Protein AF-A0A9X4FUS4-F1 (afdb_monomer_lite)

Foldseek 3Di:
DDDDDPPPPPPLPQPDWFWKCWQNWIKTFSDWDDPDVVDTDTHDIDTCPPNRDDDDHDPPTDIGTDDPVDDDDDDDPPDDDADDDDDVVDDPVPGDRDPPDDDDD

Secondary structure (DSSP, 8-state):
---------------S--EEEETTEEEE-S-EEEEETTEEEE-S-B-SGGG---PPP-TT--EEEE-TT-------TT---------TT--TTTS----------

pLDDT: mean 71.89, std 18.65, range [34.69, 97.06]

Structure (mmCIF, N/CA/C/O backbone):
data_AF-A0A9X4FUS4-F1
#
_entry.id   AF-A0A9X4FUS4-F1
#
loop_
_atom_site.group_PDB
_atom_site.id
_atom_site.type_symbol
_atom_site.label_atom_id
_atom_site.label_alt_id
_atom_site.label_comp_id
_atom_site.label_asym_id
_atom_site.label_entity_id
_atom_site.label_seq_id
_atom_site.pdbx_PDB_ins_code
_atom_site.Cartn_x
_atom_site.Cartn_y
_atom_site.Cartn_z
_atom_site.occupancy
_atom_site.B_iso_or_equiv
_atom_site.auth_seq_id
_atom_site.auth_comp_id
_atom_site.auth_asym_id
_atom_site.auth_atom_id
_atom_site.pdbx_PDB_model_num
ATOM 1 N N . MET A 1 1 ? 6.255 15.668 47.143 1.00 40.31 1 MET A N 1
ATOM 2 C CA . MET A 1 1 ? 5.431 14.946 46.153 1.00 40.31 1 MET A CA 1
ATOM 3 C C . MET A 1 1 ? 4.767 15.989 45.283 1.00 40.31 1 MET A C 1
ATOM 5 O O . MET A 1 1 ? 3.793 16.594 45.703 1.00 40.31 1 MET A O 1
ATOM 9 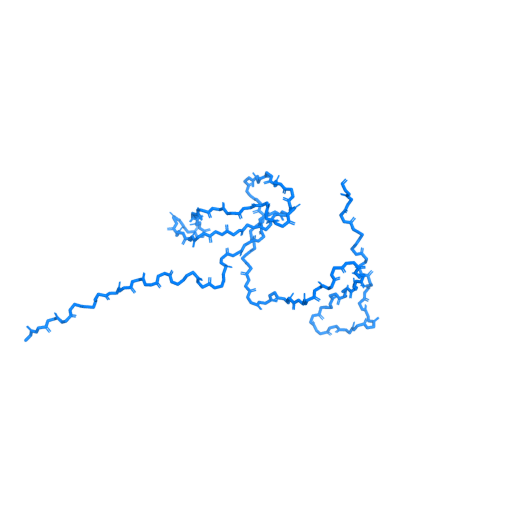N N . THR A 1 2 ? 5.370 16.269 44.137 1.00 34.69 2 THR A N 1
ATOM 10 C CA . THR A 1 2 ? 4.829 17.146 43.098 1.00 34.69 2 THR A CA 1
ATOM 11 C C . THR A 1 2 ? 4.924 16.338 41.817 1.00 34.69 2 THR A C 1
ATOM 13 O O . THR A 1 2 ? 6.024 16.032 41.365 1.00 34.69 2 THR A O 1
ATOM 16 N N . GLU A 1 3 ? 3.777 15.879 41.325 1.00 41.78 3 GLU A N 1
ATOM 17 C CA . GLU A 1 3 ? 3.680 15.196 40.040 1.00 41.78 3 GLU A CA 1
ATOM 18 C C . GLU A 1 3 ? 3.820 16.251 38.946 1.00 41.78 3 GLU A C 1
ATOM 20 O O . GLU A 1 3 ? 2.970 17.131 38.797 1.00 41.78 3 GLU A O 1
ATOM 25 N N . GLU A 1 4 ? 4.933 16.205 38.218 1.00 44.16 4 GLU A N 1
ATOM 26 C CA . GLU A 1 4 ? 5.102 17.012 37.019 1.00 44.16 4 GLU A CA 1
ATOM 27 C C . GLU A 1 4 ? 4.227 16.430 35.910 1.00 44.16 4 GLU A C 1
ATOM 29 O O . GLU A 1 4 ? 4.406 15.294 35.465 1.00 44.16 4 GLU A O 1
ATOM 34 N N . GLY A 1 5 ? 3.236 17.219 35.497 1.00 37.03 5 GLY A N 1
ATOM 35 C CA . GLY A 1 5 ? 2.335 16.894 34.406 1.00 37.03 5 GLY A CA 1
ATOM 36 C C . GLY A 1 5 ? 3.108 16.757 33.102 1.00 37.03 5 GLY A C 1
ATOM 37 O O . GLY A 1 5 ? 3.521 17.747 32.498 1.00 37.03 5 GLY A O 1
ATOM 38 N N . PHE A 1 6 ? 3.261 15.518 32.644 1.00 38.72 6 PHE A N 1
ATOM 39 C CA . PHE A 1 6 ? 3.724 15.207 31.302 1.00 38.72 6 PHE A CA 1
ATOM 40 C C . PHE A 1 6 ? 2.635 15.637 30.310 1.00 38.72 6 PHE A C 1
ATOM 42 O O . PHE A 1 6 ? 1.745 14.867 29.948 1.00 38.72 6 PHE A O 1
ATOM 49 N N . THR A 1 7 ? 2.662 16.904 29.891 1.00 36.94 7 THR A N 1
ATOM 50 C CA . THR A 1 7 ? 1.870 17.356 28.746 1.00 36.94 7 THR A CA 1
ATOM 51 C C . THR A 1 7 ? 2.507 16.750 27.505 1.00 36.94 7 THR A C 1
ATOM 53 O O . THR A 1 7 ? 3.446 17.282 26.919 1.00 36.94 7 THR A O 1
ATOM 56 N N . SER A 1 8 ? 2.028 15.564 27.127 1.00 39.41 8 SER A N 1
ATOM 57 C CA . SER A 1 8 ? 2.306 15.002 25.812 1.00 39.41 8 SER A CA 1
ATOM 58 C C . SER A 1 8 ? 1.668 15.922 24.783 1.00 39.41 8 SER A C 1
ATOM 60 O O . SER A 1 8 ? 0.516 15.743 24.385 1.00 39.41 8 SER A O 1
ATOM 62 N N . THR A 1 9 ? 2.416 16.938 24.364 1.00 38.47 9 THR A N 1
ATOM 63 C CA . THR A 1 9 ? 2.201 17.601 23.089 1.00 38.47 9 THR A CA 1
ATOM 64 C C . THR A 1 9 ? 2.314 16.492 22.056 1.00 38.47 9 THR A C 1
ATOM 66 O O . THR A 1 9 ? 3.412 16.115 21.652 1.00 38.47 9 THR A O 1
ATOM 69 N N . ASN A 1 10 ? 1.175 15.900 21.689 1.00 43.12 10 ASN A N 1
ATOM 70 C CA . ASN A 1 10 ? 1.056 15.053 20.517 1.00 43.12 10 ASN A CA 1
ATOM 71 C C . ASN A 1 10 ? 1.311 15.968 19.324 1.00 43.12 10 ASN A C 1
ATOM 73 O O . ASN A 1 10 ? 0.388 16.448 18.668 1.00 43.12 10 ASN A O 1
ATOM 77 N N . VAL A 1 11 ? 2.586 16.251 19.069 1.00 42.88 11 VAL A N 1
ATOM 78 C CA . VAL A 1 11 ? 3.041 16.649 17.754 1.00 42.88 11 VAL A CA 1
ATOM 79 C C . VAL A 1 11 ? 2.766 15.416 16.909 1.00 42.88 11 VAL A C 1
ATOM 81 O O . VAL A 1 11 ? 3.580 14.501 16.816 1.00 42.88 11 VAL A O 1
ATOM 84 N N . SER A 1 12 ? 1.554 15.351 16.356 1.00 42.56 12 SER A N 1
ATOM 85 C CA . SER A 1 12 ? 1.228 14.472 15.248 1.00 42.56 12 SER A CA 1
ATOM 86 C C . SER A 1 12 ? 2.003 15.009 14.053 1.00 42.56 12 SER A C 1
ATOM 88 O O . SER A 1 12 ? 1.448 15.653 13.160 1.00 42.56 12 SER A O 1
ATOM 90 N N . THR A 1 13 ? 3.321 14.825 14.089 1.00 40.41 13 THR A N 1
ATOM 91 C CA . THR A 1 13 ? 4.169 14.952 12.925 1.00 40.41 13 THR A CA 1
ATOM 92 C C . THR A 1 13 ? 3.514 14.036 11.914 1.00 40.41 13 THR A C 1
ATOM 94 O O . THR A 1 13 ? 3.396 12.830 12.146 1.00 40.41 13 THR A O 1
ATOM 97 N N . ILE A 1 14 ? 2.982 14.613 10.838 1.00 44.94 14 ILE A N 1
ATOM 98 C CA . ILE A 1 14 ? 2.570 13.846 9.671 1.00 44.94 14 ILE A CA 1
ATOM 99 C C . ILE A 1 14 ? 3.886 13.328 9.096 1.00 44.94 14 ILE A C 1
ATOM 101 O O . ILE A 1 14 ? 4.484 13.935 8.211 1.00 44.94 14 ILE A O 1
ATOM 105 N N . ASN A 1 15 ? 4.393 12.266 9.719 1.00 48.09 15 ASN A N 1
ATOM 106 C CA . ASN A 1 15 ? 5.558 11.538 9.276 1.00 48.09 15 ASN A CA 1
ATOM 107 C C . ASN A 1 15 ? 5.222 10.950 7.913 1.00 48.09 15 ASN A C 1
ATOM 109 O O . ASN A 1 15 ? 4.052 10.706 7.607 1.00 48.09 15 ASN A O 1
ATOM 113 N N . VAL A 1 16 ? 6.266 10.821 7.101 1.00 52.62 16 VAL A N 1
ATOM 114 C CA . VAL A 1 16 ? 6.270 10.448 5.685 1.00 52.62 16 VAL A CA 1
ATOM 115 C C . VAL A 1 16 ? 5.092 9.527 5.329 1.00 52.62 16 VAL A C 1
ATOM 117 O O . VAL A 1 16 ? 5.103 8.326 5.539 1.00 52.62 16 VAL A O 1
ATOM 120 N N . SER A 1 17 ? 4.026 10.190 4.873 1.00 67.62 17 SER A N 1
ATOM 121 C CA . SER A 1 17 ? 2.800 9.712 4.230 1.00 67.62 17 SER A CA 1
ATOM 122 C C . SER A 1 17 ? 2.320 8.284 4.531 1.00 67.62 17 SER A C 1
ATOM 124 O O . SER A 1 17 ? 2.658 7.353 3.811 1.00 67.62 17 SER A O 1
ATOM 126 N N . ASN A 1 18 ? 1.362 8.165 5.451 1.00 86.62 18 ASN A N 1
ATOM 127 C CA . ASN A 1 18 ? 0.387 7.069 5.504 1.00 86.62 18 ASN A CA 1
ATOM 128 C C . ASN A 1 18 ? -0.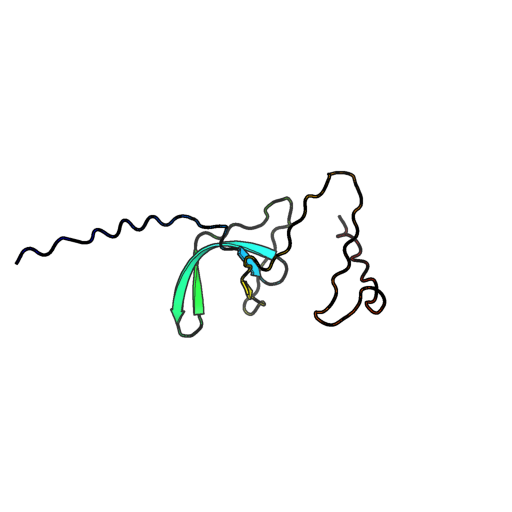247 6.826 4.117 1.00 86.62 18 ASN A C 1
ATOM 130 O O . ASN A 1 18 ? -1.182 7.525 3.712 1.00 86.62 18 ASN A O 1
ATOM 134 N N . LEU A 1 19 ? 0.292 5.859 3.378 1.00 89.19 19 LEU A N 1
ATOM 135 C CA . LEU A 1 19 ? -0.102 5.497 2.021 1.00 89.19 19 LEU A CA 1
ATOM 136 C C . LEU A 1 19 ? -0.467 4.018 1.980 1.00 89.19 19 LEU A C 1
ATOM 138 O O . LEU A 1 19 ? 0.155 3.187 2.633 1.00 89.19 19 LEU A O 1
ATOM 142 N N . ALA A 1 20 ? -1.474 3.678 1.189 1.00 90.25 20 ALA A N 1
ATOM 143 C CA . ALA A 1 20 ? -1.866 2.299 0.960 1.00 90.25 20 ALA A CA 1
ATOM 144 C C . ALA A 1 20 ? -2.252 2.082 -0.501 1.00 90.25 20 ALA A C 1
ATOM 146 O O . ALA A 1 20 ? -2.837 2.960 -1.140 1.00 90.25 20 ALA A O 1
ATOM 147 N N . LEU A 1 21 ? -1.975 0.885 -1.011 1.00 89.69 21 LEU A N 1
ATOM 148 C CA . LEU A 1 21 ? -2.622 0.373 -2.210 1.00 89.69 21 LEU A CA 1
ATOM 149 C C . LEU A 1 21 ? -3.926 -0.313 -1.792 1.00 89.69 21 LEU A C 1
ATOM 151 O O . LEU A 1 21 ? -3.909 -1.306 -1.061 1.00 89.69 21 LEU A O 1
ATOM 155 N N . VAL A 1 22 ? -5.050 0.207 -2.279 1.00 89.94 22 VAL A N 1
ATOM 156 C CA . VAL A 1 22 ? -6.384 -0.365 -2.073 1.00 89.94 22 VAL A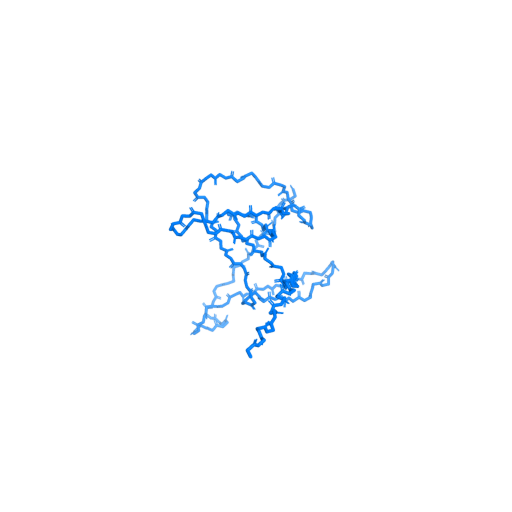 CA 1
ATOM 157 C C . VAL A 1 22 ? -6.937 -0.789 -3.425 1.00 89.94 22 VAL A C 1
ATOM 159 O O . VAL A 1 22 ? -7.179 0.047 -4.299 1.00 89.94 22 VAL A O 1
ATOM 162 N N . GLY A 1 23 ? -7.083 -2.096 -3.639 1.00 89.44 23 GLY A N 1
ATOM 163 C CA . GLY A 1 23 ? -7.439 -2.641 -4.949 1.00 89.44 23 GLY A CA 1
ATOM 164 C C . GLY A 1 23 ? -6.401 -2.260 -6.015 1.00 89.44 23 GLY A C 1
ATOM 165 O O . GLY A 1 23 ? -5.345 -2.884 -6.106 1.00 89.44 23 GLY A O 1
ATOM 166 N N . LYS A 1 24 ? -6.712 -1.240 -6.827 1.00 85.94 24 LYS A N 1
ATOM 167 C CA . LYS A 1 24 ? -5.829 -0.680 -7.873 1.00 85.94 24 LYS A CA 1
ATOM 168 C C . LYS A 1 24 ? -5.466 0.796 -7.652 1.00 85.94 24 LYS A C 1
ATOM 170 O O . LYS A 1 24 ? -4.791 1.379 -8.496 1.00 85.94 24 LYS A O 1
ATOM 175 N N . GLY A 1 25 ? -5.942 1.410 -6.568 1.00 85.88 25 GLY A N 1
ATOM 176 C CA . GLY A 1 25 ? -5.752 2.830 -6.276 1.00 85.88 25 GLY A CA 1
ATOM 177 C C . GLY A 1 25 ? -4.763 3.058 -5.139 1.00 85.88 25 GLY A C 1
ATOM 178 O O . GLY A 1 25 ? -4.825 2.377 -4.118 1.00 85.88 25 GLY A O 1
ATOM 179 N N . ILE A 1 26 ? -3.877 4.041 -5.301 1.00 87.12 26 ILE A N 1
ATOM 180 C CA . ILE A 1 26 ? -3.057 4.553 -4.198 1.00 87.12 26 ILE A CA 1
ATOM 181 C C . ILE A 1 26 ? -3.890 5.576 -3.424 1.00 87.12 26 ILE A C 1
ATOM 183 O O . ILE A 1 26 ? -4.420 6.527 -4.005 1.00 87.12 26 ILE A O 1
ATOM 187 N N . VAL A 1 27 ? -4.001 5.375 -2.114 1.00 88.56 27 VAL A N 1
ATOM 188 C CA . VAL A 1 27 ? -4.771 6.222 -1.203 1.00 88.56 27 VAL A CA 1
ATOM 189 C C . VAL A 1 27 ? -3.863 6.684 -0.073 1.00 88.56 27 VAL A C 1
ATOM 191 O O . VAL A 1 27 ? -3.226 5.870 0.593 1.00 88.56 27 VAL A O 1
ATOM 194 N N . LYS A 1 28 ? -3.827 7.995 0.164 1.00 89.19 28 LYS A N 1
ATOM 195 C CA . LYS A 1 28 ? -3.214 8.580 1.359 1.00 89.19 28 LYS A CA 1
ATOM 196 C C . LYS A 1 28 ? -4.287 8.762 2.429 1.00 89.19 28 LYS A C 1
ATOM 198 O O . LYS A 1 28 ? -5.413 9.123 2.101 1.00 89.19 28 LYS A O 1
ATOM 203 N N . PHE A 1 29 ? -3.960 8.530 3.692 1.00 90.81 29 PHE A N 1
ATOM 204 C CA . PHE A 1 29 ? -4.886 8.696 4.817 1.00 90.81 29 PHE A CA 1
ATOM 205 C C . PHE A 1 29 ? -4.211 9.447 5.966 1.00 90.81 29 PHE A C 1
ATOM 207 O O . PHE A 1 29 ? -2.988 9.481 6.052 1.00 90.81 29 PHE A O 1
ATOM 214 N N . GLN A 1 30 ? -4.982 10.093 6.840 1.00 89.94 30 GLN A N 1
ATOM 215 C CA . GLN A 1 30 ? -4.407 10.847 7.959 1.00 89.94 30 GLN A CA 1
ATOM 216 C C . GLN A 1 30 ? -4.155 9.958 9.175 1.00 89.94 30 GLN A C 1
ATOM 218 O O . GLN A 1 30 ? -3.048 9.958 9.707 1.00 89.94 30 GLN A O 1
ATOM 223 N N . SER A 1 31 ? -5.157 9.198 9.614 1.00 88.12 31 SER A N 1
ATOM 224 C CA . SER A 1 31 ? -5.045 8.311 10.776 1.00 88.12 31 SER A CA 1
ATOM 225 C C . SER A 1 31 ? -5.682 6.949 10.522 1.00 88.12 31 SER A C 1
ATOM 227 O O . SER A 1 31 ? -6.527 6.813 9.636 1.00 88.12 31 SER A O 1
ATOM 229 N N . ALA A 1 32 ? -5.269 5.961 11.317 1.00 91.75 32 ALA A N 1
ATOM 230 C CA . ALA A 1 32 ? -5.868 4.636 11.396 1.00 91.75 32 ALA A CA 1
ATOM 231 C C . ALA A 1 32 ? -6.233 4.337 12.857 1.00 91.75 32 ALA A C 1
ATOM 233 O O . ALA A 1 32 ? -5.360 4.274 13.718 1.00 91.75 32 ALA A O 1
ATOM 234 N N . GLU A 1 33 ? -7.522 4.167 13.138 1.00 92.62 33 GLU A N 1
ATOM 235 C CA . GLU A 1 33 ? -8.055 3.866 14.469 1.00 92.62 33 GLU A CA 1
ATOM 236 C C . GLU A 1 33 ? -8.488 2.398 14.529 1.00 92.62 33 GLU A C 1
ATOM 238 O O . GLU A 1 33 ? -9.278 1.962 13.693 1.00 92.62 33 GLU A O 1
ATOM 243 N N . LEU A 1 34 ? -7.987 1.627 15.497 1.00 93.75 34 LEU A N 1
ATOM 244 C CA . LEU A 1 34 ? -8.425 0.246 15.716 1.00 93.75 34 LEU A CA 1
ATOM 245 C C . LEU A 1 34 ? -9.842 0.250 16.303 1.00 93.75 34 LEU A C 1
ATOM 247 O O . LEU A 1 34 ? -10.041 0.713 17.421 1.00 93.75 34 LEU A O 1
ATOM 251 N N . ILE A 1 35 ? -10.810 -0.288 15.561 1.00 97.06 35 ILE A N 1
ATOM 252 C CA . ILE A 1 35 ? -12.224 -0.328 15.977 1.00 97.06 35 ILE A CA 1
ATOM 253 C C . ILE A 1 35 ? -12.718 -1.742 16.301 1.00 97.06 35 ILE A C 1
ATOM 255 O O . ILE A 1 35 ? -13.775 -1.895 16.903 1.00 97.06 35 ILE A O 1
ATOM 259 N N . ASP A 1 36 ? -11.981 -2.769 15.877 1.00 95.31 36 ASP A N 1
ATOM 260 C CA . ASP A 1 36 ? -12.219 -4.180 16.197 1.00 95.31 36 ASP A CA 1
ATOM 261 C C . ASP A 1 36 ? -10.941 -4.986 15.899 1.00 95.31 36 ASP A C 1
ATOM 263 O O . ASP A 1 36 ? -9.997 -4.464 15.298 1.00 95.31 36 ASP A O 1
ATOM 267 N N . LYS A 1 37 ? -10.892 -6.269 16.267 1.00 94.44 37 LYS A N 1
ATOM 268 C CA . LYS A 1 37 ? -9.766 -7.162 15.970 1.00 94.44 37 LYS A CA 1
ATOM 269 C C . LYS A 1 37 ? -9.449 -7.147 14.469 1.00 94.44 37 LYS A C 1
ATOM 271 O O . LYS A 1 37 ? -10.251 -7.584 13.648 1.00 94.44 37 LYS A O 1
ATOM 276 N N . ASN A 1 38 ? -8.246 -6.678 14.123 1.00 87.62 38 ASN A N 1
ATOM 277 C CA . ASN A 1 38 ? -7.758 -6.522 12.746 1.00 87.62 38 ASN A CA 1
ATOM 278 C C . ASN A 1 38 ? -8.629 -5.614 11.856 1.00 87.62 38 ASN A C 1
ATOM 280 O O . ASN A 1 38 ? -8.609 -5.745 10.632 1.00 87.62 38 ASN A O 1
ATOM 284 N N . LYS A 1 39 ? -9.391 -4.688 12.450 1.00 91.50 39 LYS A N 1
ATOM 285 C CA . LYS A 1 39 ? -10.256 -3.758 11.724 1.00 91.50 39 LYS A CA 1
ATOM 286 C C . LYS A 1 39 ? -9.936 -2.327 12.119 1.00 91.50 39 LYS A C 1
ATOM 288 O O . LYS A 1 39 ? -10.057 -1.947 13.282 1.00 91.50 39 LYS A O 1
ATOM 293 N N . TYR A 1 40 ? -9.586 -1.527 11.120 1.00 93.44 40 TYR A N 1
ATOM 294 C CA . TYR A 1 40 ? -9.193 -0.140 11.309 1.00 93.44 40 TYR A CA 1
ATOM 295 C C . TYR A 1 40 ? -10.122 0.802 10.548 1.00 93.44 40 TYR A C 1
ATOM 297 O O . TYR A 1 40 ? -10.519 0.520 9.415 1.00 93.44 40 TYR A O 1
ATOM 305 N N . LYS A 1 41 ? -10.451 1.936 11.166 1.00 93.25 41 LYS A N 1
ATOM 306 C CA . LYS A 1 41 ? -11.116 3.066 10.522 1.00 93.25 41 LYS A CA 1
ATOM 307 C C . LYS A 1 41 ? -10.059 4.073 10.087 1.00 93.25 41 LYS A C 1
ATOM 309 O O . LYS A 1 41 ? -9.296 4.567 10.912 1.00 93.25 41 LYS A O 1
ATOM 314 N N . LEU A 1 42 ? -10.027 4.376 8.794 1.00 92.31 42 LEU A N 1
ATOM 315 C CA . LEU A 1 42 ? -9.123 5.373 8.230 1.00 92.31 42 LEU A CA 1
ATOM 316 C C . LEU A 1 42 ? -9.817 6.737 8.141 1.00 92.31 42 LEU A C 1
ATOM 318 O O . LEU A 1 42 ? -11.014 6.801 7.853 1.00 92.31 42 LEU A O 1
ATOM 322 N N . SER A 1 43 ? -9.078 7.823 8.366 1.00 90.06 43 SER A N 1
ATOM 323 C CA . SER A 1 43 ? -9.601 9.195 8.270 1.00 90.06 43 SER A CA 1
ATOM 324 C C . SER A 1 43 ? -8.969 9.983 7.121 1.00 90.06 43 SER A C 1
ATOM 326 O O . SER A 1 43 ? -7.829 9.726 6.729 1.00 90.06 43 SER A O 1
ATOM 328 N N . ASN A 1 44 ? -9.723 10.958 6.597 1.00 89.88 44 ASN A N 1
ATOM 329 C CA . ASN A 1 44 ? -9.267 11.961 5.628 1.00 89.88 44 ASN A CA 1
ATOM 330 C C . ASN A 1 44 ? -8.508 11.357 4.436 1.00 89.88 44 ASN A C 1
ATOM 332 O O . ASN A 1 44 ? -7.333 11.640 4.203 1.00 89.88 44 ASN A O 1
ATOM 336 N N . LEU A 1 45 ? -9.207 10.488 3.700 1.00 89.44 45 LEU A N 1
ATOM 337 C CA . LEU A 1 45 ? -8.672 9.817 2.521 1.00 89.44 45 LEU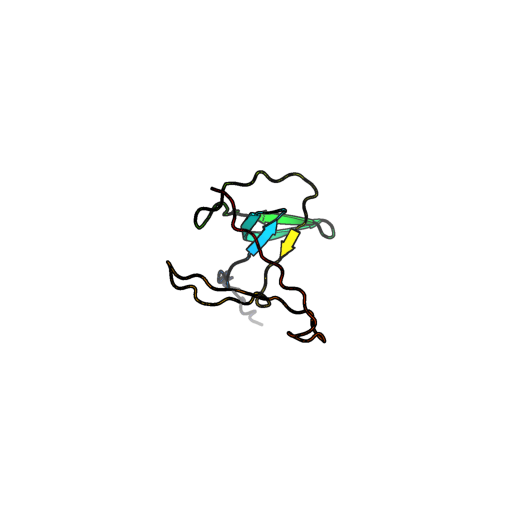 A CA 1
ATOM 338 C C . LEU A 1 45 ? -8.451 10.813 1.378 1.00 89.44 45 LEU A C 1
ATOM 340 O O . LEU A 1 45 ? -9.384 11.480 0.933 1.00 89.44 45 LEU A O 1
ATOM 344 N N . ILE A 1 46 ? -7.227 10.853 0.862 1.00 88.69 46 ILE A N 1
ATOM 345 C CA . ILE A 1 46 ? -6.845 11.593 -0.337 1.00 88.69 46 ILE A CA 1
ATOM 346 C C . ILE A 1 46 ? -6.562 10.571 -1.439 1.00 88.69 46 ILE A C 1
ATOM 348 O O . ILE A 1 46 ? -5.740 9.667 -1.274 1.00 88.69 46 ILE A O 1
ATOM 352 N N . ARG A 1 47 ? -7.249 10.720 -2.574 1.00 86.25 47 ARG A N 1
ATOM 353 C CA . ARG A 1 47 ? -7.166 9.831 -3.743 1.00 86.25 47 ARG A CA 1
ATOM 354 C C . ARG A 1 47 ? -7.142 10.640 -5.039 1.00 86.25 47 ARG A C 1
ATOM 356 O O . ARG A 1 47 ? -7.305 11.859 -5.001 1.00 86.25 47 ARG A O 1
ATOM 363 N N . GLY A 1 48 ? -6.905 9.976 -6.170 1.00 78.94 48 GLY A N 1
ATOM 364 C CA . GLY A 1 48 ? -6.924 10.618 -7.492 1.00 78.94 48 GLY A CA 1
ATOM 365 C C . GLY A 1 48 ? -5.826 11.669 -7.702 1.00 78.94 48 GLY A C 1
ATOM 366 O O . GLY A 1 48 ? -6.012 12.621 -8.453 1.00 78.94 48 GLY A O 1
ATOM 367 N N . GLN A 1 49 ? -4.702 11.550 -6.990 1.00 74.94 49 GLN A N 1
ATOM 368 C CA . GLN A 1 49 ? -3.574 12.475 -7.129 1.00 74.94 49 GLN A CA 1
ATOM 369 C C . GLN A 1 49 ? -2.772 12.166 -8.403 1.00 74.94 49 GLN A C 1
ATOM 371 O O . GLN A 1 49 ? -2.847 11.054 -8.933 1.00 74.94 49 GLN A O 1
ATOM 376 N N . GLU A 1 50 ? -2.012 13.148 -8.895 1.00 68.00 50 GLU A N 1
ATOM 377 C CA . GLU A 1 50 ? -1.098 12.996 -10.042 1.00 68.00 50 GLU A CA 1
ATOM 378 C C . GLU A 1 50 ? -1.759 12.440 -11.323 1.00 68.00 50 GLU A C 1
ATOM 380 O O . GLU A 1 50 ? -1.152 11.702 -12.095 1.00 68.00 50 GLU A O 1
ATOM 385 N N . GLY A 1 51 ? -3.033 12.776 -11.559 1.00 65.50 51 GLY A N 1
ATOM 386 C CA . GLY A 1 51 ? -3.765 12.357 -12.761 1.00 65.50 51 GLY A CA 1
ATOM 387 C C . GLY A 1 51 ? -4.278 10.912 -12.733 1.00 65.50 51 GLY A C 1
ATOM 388 O O . GLY A 1 51 ? -4.744 10.409 -13.757 1.00 65.50 51 GLY A O 1
ATOM 389 N N . THR A 1 52 ? -4.230 10.235 -11.580 1.00 64.88 52 THR A N 1
ATOM 390 C CA . THR A 1 52 ? -4.874 8.924 -11.421 1.00 64.88 52 THR A CA 1
ATOM 391 C C . THR A 1 52 ? -6.400 9.071 -11.444 1.00 64.88 52 THR A C 1
ATOM 393 O O . THR A 1 52 ? -6.970 9.898 -10.733 1.00 64.88 52 THR A O 1
ATOM 396 N N . LYS A 1 53 ? -7.084 8.277 -12.282 1.00 69.06 53 LYS A N 1
ATOM 397 C CA . LYS A 1 53 ? -8.557 8.263 -12.338 1.00 69.06 53 LYS A CA 1
ATOM 398 C C . LYS A 1 53 ? -9.107 7.835 -10.972 1.00 69.06 53 LYS A C 1
ATOM 400 O O . LYS A 1 53 ? -8.577 6.922 -10.338 1.00 69.06 53 LYS A O 1
ATOM 405 N N . GLU A 1 54 ? -10.172 8.496 -10.529 1.00 69.44 54 GLU A N 1
ATOM 406 C CA . GLU A 1 54 ? -10.847 8.181 -9.274 1.00 69.44 54 GLU A CA 1
ATOM 407 C C . GLU A 1 54 ? -11.395 6.743 -9.333 1.00 69.44 54 GLU A C 1
ATOM 409 O O . GLU A 1 54 ? -12.337 6.443 -10.064 1.00 69.44 54 GLU A O 1
ATOM 414 N N . TYR A 1 55 ? -10.762 5.828 -8.597 1.00 76.12 55 TYR A N 1
ATOM 415 C CA . TYR A 1 55 ? -11.183 4.433 -8.513 1.00 76.12 55 TYR A CA 1
ATOM 416 C C . TYR A 1 55 ? -12.294 4.292 -7.460 1.00 76.12 55 TYR A C 1
ATOM 418 O O . TYR A 1 55 ? -12.208 4.863 -6.367 1.00 76.12 55 TYR A O 1
ATOM 426 N N . GLN A 1 56 ? -13.361 3.570 -7.808 1.00 83.19 56 GLN A N 1
ATOM 427 C CA . GLN A 1 56 ? -14.447 3.230 -6.887 1.00 83.19 56 GLN A CA 1
ATOM 428 C C . GLN A 1 56 ? -14.093 1.927 -6.174 1.00 83.19 56 GLN A C 1
ATOM 430 O O . GLN A 1 56 ? -13.919 0.895 -6.818 1.00 83.19 56 GLN A O 1
ATOM 435 N N . HIS A 1 57 ? -13.977 1.989 -4.851 1.00 84.25 57 HIS A N 1
ATOM 436 C CA . HIS A 1 57 ? -13.595 0.843 -4.037 1.00 84.25 57 HIS A CA 1
ATOM 437 C C . HIS A 1 57 ? -14.803 -0.024 -3.699 1.00 84.25 57 HIS A C 1
ATOM 439 O O . HIS A 1 57 ? -15.870 0.480 -3.344 1.00 84.25 57 HIS A O 1
ATOM 445 N N . THR A 1 58 ? -14.612 -1.338 -3.761 1.00 89.50 58 THR A N 1
ATOM 446 C CA . THR A 1 58 ? -15.590 -2.323 -3.284 1.00 89.50 58 THR A CA 1
ATOM 447 C C . THR A 1 58 ? -15.151 -2.919 -1.947 1.00 89.50 58 THR A C 1
ATOM 449 O O . THR A 1 58 ? -13.965 -2.966 -1.618 1.00 89.50 58 THR A O 1
ATOM 452 N N . ALA A 1 59 ? -16.110 -3.354 -1.129 1.00 90.56 59 ALA A N 1
ATOM 453 C CA . ALA A 1 59 ? -15.789 -4.015 0.132 1.00 90.56 59 ALA A CA 1
ATOM 454 C C . ALA A 1 59 ? -15.035 -5.335 -0.120 1.00 90.56 59 ALA A C 1
ATOM 456 O O . ALA A 1 59 ? -15.382 -6.087 -1.028 1.00 90.56 59 ALA A O 1
ATOM 457 N N . GLY A 1 60 ? -14.026 -5.627 0.707 1.00 90.00 60 GLY A N 1
ATOM 458 C CA . GLY A 1 60 ? -13.206 -6.840 0.587 1.00 90.00 60 GLY A CA 1
ATOM 459 C C . GLY A 1 60 ? -12.008 -6.719 -0.361 1.00 90.00 60 GLY A C 1
ATOM 460 O O . GLY A 1 60 ? -11.295 -7.700 -0.568 1.00 90.00 60 GLY A O 1
ATOM 461 N N . GLU A 1 61 ? -11.753 -5.535 -0.922 1.00 92.00 61 GLU A N 1
ATOM 462 C CA . GLU A 1 61 ? -10.539 -5.290 -1.697 1.00 92.00 61 GLU A CA 1
ATOM 463 C C . GLU A 1 61 ? -9.265 -5.488 -0.872 1.00 92.00 61 GLU A C 1
ATOM 465 O O . GLU A 1 61 ? -9.222 -5.258 0.339 1.00 92.00 61 GLU A O 1
ATOM 470 N N . LYS A 1 62 ? -8.193 -5.891 -1.563 1.00 92.50 62 LYS A N 1
ATOM 471 C CA . LYS A 1 62 ? -6.868 -5.998 -0.955 1.00 92.50 62 LYS A CA 1
ATOM 472 C C . LYS A 1 62 ? -6.419 -4.627 -0.464 1.00 92.50 62 LYS A C 1
ATOM 474 O O . LYS A 1 62 ? -6.449 -3.662 -1.225 1.00 92.50 62 LYS A O 1
ATOM 479 N N . PHE A 1 63 ? -5.950 -4.597 0.775 1.00 92.06 63 PHE A N 1
ATOM 480 C CA . PHE A 1 63 ? -5.287 -3.459 1.386 1.00 92.06 63 PHE A CA 1
ATOM 481 C C . PHE A 1 63 ? -3.820 -3.817 1.613 1.00 92.06 63 PHE A C 1
ATOM 483 O O . PHE A 1 63 ? -3.523 -4.827 2.254 1.00 92.06 63 PHE A O 1
ATOM 490 N N . VAL A 1 64 ? -2.912 -3.001 1.085 1.00 91.19 64 VAL A N 1
ATOM 491 C CA . VAL A 1 64 ? -1.467 -3.131 1.301 1.00 91.19 64 VAL A CA 1
ATOM 492 C C . VAL A 1 64 ? -0.957 -1.796 1.821 1.00 91.19 64 VAL A C 1
ATOM 494 O O . VAL A 1 64 ? -1.027 -0.797 1.105 1.00 91.19 64 VAL A O 1
ATOM 497 N N . LEU A 1 65 ? -0.471 -1.777 3.064 1.00 89.94 65 LEU A N 1
ATOM 498 C CA . LEU A 1 65 ? 0.201 -0.607 3.621 1.00 89.94 65 LEU A CA 1
ATOM 499 C C . LEU A 1 65 ? 1.531 -0.415 2.891 1.00 89.94 65 LEU A C 1
ATOM 501 O O . LEU A 1 65 ? 2.282 -1.372 2.715 1.00 89.94 65 LEU A O 1
ATOM 505 N N . LEU A 1 66 ? 1.777 0.808 2.440 1.00 87.81 66 LEU A N 1
ATOM 506 C CA . LEU A 1 66 ? 3.009 1.193 1.774 1.00 87.81 66 LEU A CA 1
ATOM 507 C C . LEU A 1 66 ? 3.971 1.759 2.817 1.00 87.81 66 LEU A C 1
ATOM 509 O O . LEU A 1 66 ? 3.578 2.596 3.629 1.00 87.81 66 LEU A O 1
ATOM 513 N N . ASP A 1 67 ? 5.212 1.294 2.788 1.00 84.44 67 ASP A N 1
ATOM 514 C CA . ASP A 1 67 ? 6.276 1.708 3.697 1.00 84.44 67 ASP A CA 1
ATOM 515 C C . ASP A 1 67 ? 7.562 2.037 2.917 1.00 84.44 67 ASP A C 1
ATOM 517 O O . ASP A 1 67 ? 7.579 2.091 1.681 1.00 84.44 67 ASP A O 1
ATOM 521 N N . ASP A 1 68 ? 8.652 2.250 3.648 1.00 78.94 68 ASP A N 1
ATOM 522 C CA . ASP A 1 68 ? 9.953 2.630 3.094 1.00 78.94 68 ASP A CA 1
ATOM 523 C C . ASP A 1 68 ? 10.618 1.518 2.257 1.00 78.94 68 ASP A C 1
ATOM 525 O O . ASP A 1 68 ? 11.677 1.739 1.669 1.00 78.94 68 ASP A O 1
ATOM 529 N N . SER A 1 69 ? 10.006 0.329 2.145 1.00 77.25 69 SER A N 1
ATOM 530 C CA . SER A 1 69 ? 10.439 -0.699 1.188 1.00 77.25 69 SER A CA 1
ATOM 531 C C . SER A 1 69 ? 10.148 -0.319 -0.269 1.00 77.25 69 SER A C 1
ATOM 533 O O . SER A 1 69 ? 10.635 -0.977 -1.195 1.00 77.25 69 SER A O 1
ATOM 535 N N . ILE A 1 70 ? 9.382 0.753 -0.503 1.00 76.38 70 ILE A N 1
ATOM 536 C CA . ILE A 1 70 ? 9.161 1.285 -1.844 1.00 76.38 70 ILE A CA 1
ATOM 537 C C . ILE A 1 70 ? 10.438 1.922 -2.378 1.00 76.38 70 ILE A C 1
ATOM 539 O O . ILE A 1 70 ? 10.918 2.950 -1.904 1.00 76.38 70 ILE A O 1
ATOM 543 N N . ILE A 1 71 ? 10.924 1.357 -3.477 1.00 75.38 71 ILE A N 1
ATOM 544 C CA . ILE A 1 71 ? 12.004 1.946 -4.257 1.00 75.38 71 ILE A CA 1
ATOM 545 C C . ILE A 1 71 ? 11.427 3.095 -5.087 1.00 75.38 71 ILE A C 1
ATOM 547 O O . ILE A 1 71 ? 10.597 2.885 -5.975 1.00 75.38 71 ILE A O 1
ATOM 551 N N . SER A 1 72 ? 11.896 4.310 -4.811 1.00 71.94 72 SER A N 1
ATOM 552 C CA . SER A 1 72 ? 11.642 5.490 -5.635 1.00 71.94 72 SER A CA 1
ATOM 553 C C . SER A 1 72 ? 12.883 5.837 -6.455 1.00 71.94 72 SER A C 1
ATOM 555 O O . SER A 1 72 ? 14.019 5.628 -6.032 1.00 71.94 72 SER A O 1
ATOM 557 N N . PHE A 1 73 ? 12.672 6.342 -7.663 1.00 75.31 73 PHE A N 1
ATOM 558 C CA . PHE A 1 73 ? 13.731 6.828 -8.539 1.00 75.31 73 PHE A CA 1
ATOM 559 C C . PHE A 1 73 ? 13.193 8.026 -9.315 1.00 75.31 73 PHE A C 1
ATOM 561 O O . PHE A 1 73 ? 12.001 8.113 -9.624 1.00 75.31 73 PHE A O 1
ATOM 568 N N . GLU A 1 74 ? 14.073 8.974 -9.606 1.00 74.75 74 GLU A N 1
ATOM 569 C CA . GLU A 1 74 ? 13.696 10.170 -10.342 1.00 74.75 74 GLU A CA 1
ATOM 570 C C . GLU A 1 74 ? 13.427 9.825 -11.808 1.00 74.75 74 GLU A C 1
ATOM 572 O O . GLU A 1 74 ? 14.215 9.152 -12.477 1.00 74.75 74 GLU A O 1
ATOM 577 N N . VAL A 1 75 ? 12.302 10.312 -12.324 1.00 71.81 75 VAL A N 1
ATOM 578 C CA . VAL A 1 75 ? 11.920 10.147 -13.724 1.00 71.81 75 VAL A CA 1
ATOM 579 C C . VAL A 1 75 ? 11.984 11.481 -14.444 1.00 71.81 75 VAL A C 1
ATOM 581 O O . VAL A 1 75 ? 11.250 12.418 -14.137 1.00 71.81 75 VAL A O 1
ATOM 584 N N . GLN A 1 76 ? 12.847 11.558 -15.458 1.00 75.69 76 GLN A N 1
ATOM 585 C CA . GLN A 1 76 ? 12.888 12.707 -16.357 1.00 75.69 76 GLN A CA 1
ATOM 586 C C . GLN A 1 76 ? 11.677 12.659 -17.291 1.00 75.69 76 GLN A C 1
ATOM 588 O O . GLN A 1 76 ? 11.528 11.732 -18.094 1.00 75.69 76 GLN A O 1
ATOM 593 N N . ARG A 1 77 ? 10.816 13.680 -17.207 1.00 73.69 77 ARG A N 1
ATOM 594 C CA . ARG A 1 77 ? 9.658 13.818 -18.101 1.00 73.69 77 ARG A CA 1
ATOM 595 C C . ARG A 1 77 ? 10.104 13.757 -19.567 1.00 73.69 77 ARG A C 1
ATOM 597 O O . ARG A 1 77 ? 11.100 14.362 -19.951 1.00 73.69 77 ARG A O 1
ATOM 604 N N . GLY A 1 78 ? 9.356 13.017 -20.387 1.00 74.31 78 GLY A N 1
ATOM 605 C CA . GLY A 1 78 ? 9.618 12.871 -21.824 1.00 74.31 78 GLY A CA 1
ATOM 606 C C . GLY A 1 78 ? 10.665 11.818 -22.203 1.00 74.31 78 GLY A C 1
ATOM 607 O O . GLY A 1 78 ? 10.867 11.579 -23.392 1.00 74.31 78 GLY A O 1
ATOM 608 N N . LYS A 1 79 ? 11.301 11.145 -21.235 1.00 72.94 79 LYS A N 1
ATOM 609 C CA . LYS A 1 79 ? 12.210 10.022 -21.500 1.00 72.94 79 LYS A CA 1
ATOM 610 C C . LYS A 1 79 ? 11.565 8.691 -21.129 1.00 72.94 79 LYS A C 1
ATOM 612 O O . LYS A 1 79 ? 10.846 8.584 -20.140 1.00 72.94 79 LYS A O 1
ATOM 617 N N . LYS A 1 80 ? 11.847 7.661 -21.929 1.00 68.94 80 LYS A N 1
ATOM 618 C CA . LYS A 1 80 ? 11.503 6.277 -21.590 1.00 68.94 80 LYS A CA 1
ATOM 619 C C . LYS A 1 80 ? 12.562 5.734 -20.638 1.00 68.94 80 LYS A C 1
ATOM 621 O O . LYS A 1 80 ? 13.751 5.835 -20.926 1.00 68.94 80 LYS A O 1
ATOM 626 N N . PHE A 1 81 ? 12.119 5.139 -19.544 1.00 66.88 81 PHE A N 1
ATOM 627 C CA . PHE A 1 81 ? 12.952 4.345 -18.652 1.00 66.88 81 PHE A CA 1
ATOM 628 C C . PHE A 1 81 ? 12.324 2.954 -18.537 1.00 66.88 81 PHE A C 1
ATOM 630 O O . PHE A 1 81 ? 11.111 2.800 -18.686 1.00 66.88 81 PHE A O 1
ATOM 637 N N . TYR A 1 82 ? 13.155 1.943 -18.313 1.00 71.81 82 TYR A N 1
ATOM 638 C CA . TYR A 1 82 ? 12.724 0.554 -18.219 1.00 71.81 82 TYR A CA 1
ATOM 639 C C . TYR A 1 82 ? 13.128 0.020 -16.851 1.00 71.81 82 TYR A C 1
ATOM 641 O O . TYR A 1 82 ? 14.275 0.183 -16.440 1.00 71.81 82 TYR A O 1
ATOM 649 N N . LEU A 1 83 ? 12.186 -0.611 -16.152 1.00 71.56 83 LEU A N 1
ATOM 650 C CA . LEU A 1 83 ? 12.445 -1.302 -14.894 1.00 71.56 83 LEU A CA 1
ATOM 651 C C . LEU A 1 83 ? 12.281 -2.800 -15.100 1.00 71.56 83 LEU A C 1
ATOM 653 O O . LEU A 1 83 ? 11.346 -3.243 -15.769 1.00 71.56 83 LEU A O 1
ATOM 657 N N . LYS A 1 84 ? 13.153 -3.570 -14.457 1.00 71.88 84 LYS A N 1
ATOM 658 C CA . LYS A 1 84 ? 13.029 -5.018 -14.341 1.00 71.88 84 LYS A CA 1
ATOM 659 C C . LYS A 1 84 ? 13.100 -5.372 -12.863 1.00 71.88 84 LYS A C 1
ATOM 661 O O . LYS A 1 84 ? 14.163 -5.284 -12.259 1.00 71.88 84 LYS A O 1
ATOM 666 N N . ALA A 1 85 ? 11.954 -5.704 -12.278 1.00 70.31 85 ALA A N 1
ATOM 667 C CA . ALA A 1 85 ? 11.912 -6.214 -10.915 1.00 70.31 85 ALA A CA 1
ATOM 668 C C . ALA A 1 85 ? 12.459 -7.645 -10.909 1.00 70.31 85 ALA A C 1
ATOM 670 O O . ALA A 1 85 ? 12.042 -8.450 -11.740 1.00 70.31 85 ALA A O 1
ATOM 671 N N . VAL A 1 86 ? 13.377 -7.941 -9.992 1.00 70.75 86 VAL A N 1
ATOM 672 C CA . VAL A 1 86 ? 13.949 -9.278 -9.789 1.00 70.75 86 VAL A CA 1
ATOM 673 C C . VAL A 1 86 ? 13.538 -9.800 -8.417 1.00 70.75 86 VAL A C 1
ATOM 675 O O . VAL A 1 86 ? 13.397 -9.022 -7.470 1.00 70.75 86 VAL A O 1
ATOM 678 N N . THR A 1 87 ? 13.322 -11.109 -8.306 1.00 74.50 87 THR A N 1
ATOM 679 C CA . THR A 1 87 ? 13.033 -11.751 -7.018 1.00 74.50 87 THR A CA 1
ATOM 680 C C . THR A 1 87 ? 14.315 -11.835 -6.192 1.00 74.50 87 THR A C 1
ATOM 682 O O . THR A 1 87 ? 15.399 -12.040 -6.735 1.00 74.50 87 THR A O 1
A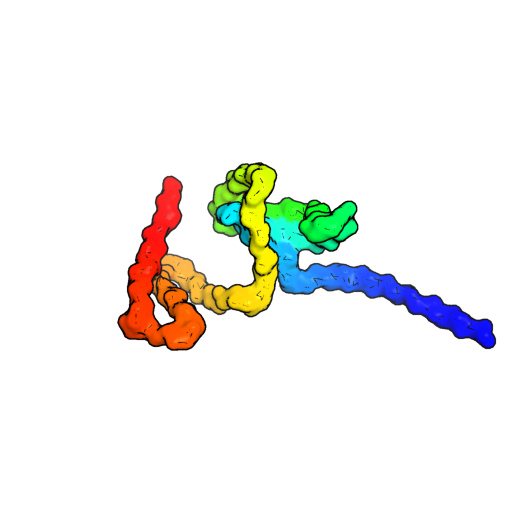TOM 685 N N . TYR A 1 88 ? 14.211 -11.690 -4.870 1.00 59.81 88 TYR A N 1
ATOM 686 C CA . TYR A 1 88 ? 15.361 -11.870 -3.986 1.00 59.81 88 TYR A CA 1
ATOM 687 C C . TYR A 1 88 ? 15.945 -13.285 -4.138 1.00 59.81 88 TYR A C 1
ATOM 689 O O . TYR A 1 88 ? 15.215 -14.268 -4.023 1.00 59.81 88 TYR A O 1
ATOM 697 N N . GLY A 1 89 ? 17.253 -13.376 -4.394 1.00 69.94 89 GLY A N 1
ATOM 698 C CA . GLY A 1 89 ? 17.949 -14.639 -4.675 1.00 69.94 89 GLY A CA 1
ATOM 699 C C . GLY A 1 89 ? 17.961 -15.057 -6.150 1.00 69.94 89 GLY A C 1
ATOM 700 O O . GLY A 1 89 ? 18.562 -16.079 -6.469 1.00 69.94 89 GLY A O 1
ATOM 701 N N . ASP A 1 90 ? 17.345 -14.276 -7.040 1.00 68.50 90 ASP A N 1
ATOM 702 C CA . ASP A 1 90 ? 17.364 -14.496 -8.488 1.00 68.50 90 ASP A CA 1
ATOM 703 C C . ASP A 1 90 ? 18.334 -13.528 -9.195 1.00 68.50 90 ASP A C 1
ATOM 705 O O . ASP A 1 90 ? 18.752 -12.512 -8.630 1.00 68.50 90 ASP A O 1
ATOM 709 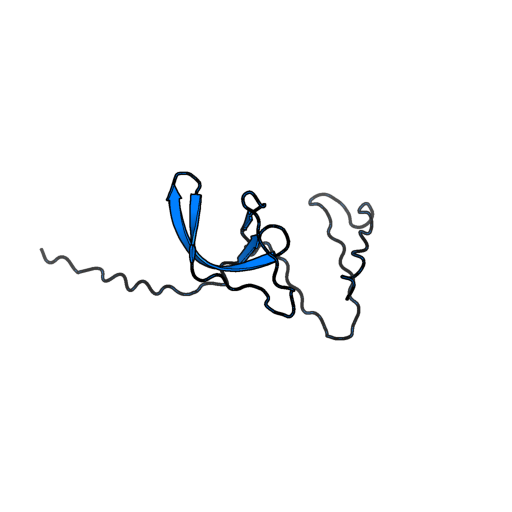N N . SER A 1 91 ? 18.713 -13.838 -10.436 1.00 64.62 91 SER A N 1
ATOM 710 C CA . SER A 1 91 ? 19.614 -13.008 -11.242 1.00 64.62 91 SER A CA 1
ATOM 711 C C . SER A 1 91 ? 18.861 -12.241 -12.331 1.00 64.62 91 SER A C 1
ATOM 713 O O . SER A 1 91 ? 17.807 -12.653 -12.827 1.00 64.62 91 SER A O 1
ATOM 715 N N . LEU A 1 92 ? 19.442 -11.116 -12.762 1.00 66.81 92 LEU A N 1
ATOM 716 C CA . LEU A 1 92 ? 18.899 -10.325 -13.868 1.00 66.81 92 LEU A CA 1
ATOM 717 C C . LEU A 1 92 ? 18.816 -11.142 -15.171 1.00 66.81 92 LEU A C 1
ATOM 719 O O . LEU A 1 92 ? 17.960 -10.857 -16.006 1.00 66.81 92 LEU A O 1
ATOM 723 N N . GLU A 1 93 ? 19.686 -12.136 -15.344 1.00 71.44 93 GLU A N 1
ATOM 724 C CA . GLU A 1 93 ? 19.761 -12.990 -16.535 1.00 71.44 93 GLU A CA 1
ATOM 725 C C . GLU A 1 93 ? 18.595 -13.985 -16.609 1.00 71.44 93 GLU A C 1
ATOM 727 O O . GLU A 1 93 ? 18.073 -14.228 -17.694 1.00 71.44 93 GLU A O 1
ATOM 732 N N . ASN A 1 94 ? 18.133 -14.484 -15.458 1.00 64.38 94 ASN A N 1
ATOM 733 C CA . ASN A 1 94 ? 17.083 -15.506 -15.371 1.00 64.38 94 ASN A CA 1
ATOM 734 C C . ASN A 1 94 ? 15.667 -14.932 -15.263 1.00 64.38 94 ASN A C 1
ATOM 736 O O . ASN A 1 94 ? 14.681 -15.637 -15.463 1.00 64.38 94 ASN A O 1
ATOM 740 N N . THR A 1 95 ? 15.543 -13.643 -14.953 1.00 64.06 95 THR A N 1
ATOM 741 C CA . THR A 1 95 ? 14.235 -13.001 -14.821 1.00 64.06 95 THR A CA 1
ATOM 742 C C . THR A 1 95 ? 13.639 -12.703 -16.203 1.00 64.06 95 THR A C 1
ATOM 744 O O . THR A 1 95 ? 14.276 -12.052 -17.032 1.00 64.06 95 THR A O 1
ATOM 747 N N . GLU A 1 96 ? 12.395 -13.093 -16.475 1.00 65.38 96 GLU A N 1
ATOM 748 C CA . GLU A 1 96 ? 11.710 -12.686 -17.709 1.00 65.38 96 GLU A CA 1
ATOM 749 C C . GLU A 1 96 ? 11.428 -11.174 -17.714 1.00 65.38 96 GLU A C 1
ATOM 751 O O . GLU A 1 96 ? 11.051 -10.574 -16.703 1.00 65.38 96 GLU A O 1
ATOM 756 N N . VAL A 1 97 ? 11.611 -10.513 -18.862 1.00 61.41 97 VAL A N 1
ATOM 757 C CA . VAL A 1 97 ? 11.257 -9.093 -18.995 1.00 61.41 97 VAL A CA 1
ATOM 758 C C . VAL A 1 97 ? 9.738 -8.967 -18.983 1.00 61.41 97 VAL A C 1
ATOM 760 O O . VAL A 1 97 ? 9.066 -9.248 -19.974 1.00 61.41 97 VAL A O 1
ATOM 763 N N . LYS A 1 98 ? 9.191 -8.475 -17.872 1.00 56.59 98 LYS A N 1
ATOM 764 C CA . LYS A 1 98 ? 7.787 -8.080 -17.814 1.00 56.59 98 LYS A CA 1
ATOM 765 C C . LYS A 1 98 ? 7.629 -6.692 -18.422 1.00 56.59 98 LYS A C 1
ATOM 767 O O . LYS A 1 98 ? 7.815 -5.678 -17.751 1.00 56.59 98 LYS A O 1
ATOM 772 N N . VAL A 1 99 ? 7.286 -6.646 -19.706 1.00 51.66 99 VAL A N 1
ATOM 773 C CA . VAL A 1 99 ? 6.906 -5.397 -20.369 1.00 51.66 99 VAL A CA 1
ATOM 774 C C . VAL A 1 99 ? 5.571 -4.946 -19.775 1.00 51.66 99 VAL A C 1
ATOM 776 O O . VAL A 1 99 ? 4.516 -5.501 -20.077 1.00 51.66 99 VAL A O 1
ATOM 779 N N . MET A 1 100 ? 5.612 -3.960 -18.878 1.00 46.41 100 MET A N 1
ATOM 780 C CA . MET A 1 100 ? 4.408 -3.252 -18.448 1.00 46.41 100 MET A CA 1
ATOM 781 C C . MET A 1 100 ? 3.933 -2.411 -19.634 1.00 46.41 100 MET A C 1
ATOM 783 O O . MET A 1 100 ? 4.402 -1.291 -19.836 1.00 46.41 100 MET A O 1
ATOM 787 N N . ASN A 1 101 ? 3.048 -2.972 -20.460 1.00 40.75 101 ASN A N 1
ATOM 788 C CA . ASN A 1 101 ? 2.408 -2.206 -21.520 1.00 40.75 101 ASN A CA 1
ATOM 789 C C . ASN A 1 101 ? 1.655 -1.039 -20.874 1.00 40.75 101 ASN A C 1
ATOM 791 O O . ASN A 1 101 ? 0.828 -1.225 -19.983 1.00 40.75 101 ASN A O 1
ATOM 795 N N . SER A 1 102 ? 2.029 0.162 -21.302 1.00 41.91 102 SER A N 1
ATOM 796 C CA . SER A 1 102 ? 1.529 1.454 -20.845 1.00 41.91 102 SER A CA 1
ATOM 797 C C . SER A 1 102 ? 0.016 1.467 -20.643 1.00 41.91 102 SER A C 1
ATOM 799 O O . SER A 1 102 ? -0.730 0.987 -21.499 1.00 41.91 102 SER A O 1
ATOM 801 N N . PHE A 1 103 ? -0.419 2.094 -19.547 1.00 41.12 103 PHE A N 1
ATOM 802 C CA . PHE A 1 103 ? -1.808 2.485 -19.328 1.00 41.12 103 PHE A CA 1
ATOM 803 C C . PHE A 1 103 ? -2.346 3.172 -20.589 1.00 41.12 103 PHE A C 1
ATOM 805 O O . PHE A 1 103 ? -1.805 4.183 -21.033 1.00 41.12 103 PHE A O 1
ATOM 812 N N . SER A 1 104 ? -3.359 2.570 -21.209 1.00 36.06 104 SER A N 1
ATOM 813 C CA . SER A 1 104 ? -4.043 3.144 -22.365 1.00 36.06 104 SER A CA 1
ATOM 814 C C . SER A 1 104 ? -4.845 4.372 -21.914 1.00 36.06 104 SER A C 1
ATOM 816 O O . SER A 1 104 ? -5.489 4.314 -20.864 1.00 36.06 104 SER A O 1
ATOM 818 N N . ASN A 1 105 ? -4.748 5.465 -22.683 1.00 36.38 105 ASN A N 1
ATOM 819 C CA . ASN A 1 105 ? -5.404 6.762 -22.440 1.00 36.38 105 ASN A CA 1
ATOM 820 C C . ASN A 1 105 ? -6.912 6.628 -22.144 1.00 36.38 105 ASN A C 1
ATOM 822 O O . ASN A 1 105 ? -7.591 5.958 -22.950 1.00 36.38 105 ASN A O 1
#

Sequence (105 aa):
MTEEGFTSTNVSTINVSNLALVGKGIVKFQSAELIDKNKYKLSNLIRGQEGTKEYQHTAGEKFVLLDDSIISFEVQRGKKFYLKAVTYGDSLENTEVKVMNSFSN

Radius of gyration: 20.05 Å; chains: 1; bounding box: 36×33×69 Å